Protein AF-A0A1T3NUV8-F1 (afdb_monomer_lite)

Secondary structure (DSSP, 8-state):
--------SS-PPPPSS-TTT----EEE-TTSTTEEEETTT--EEE-------PPP-------------------PPPPPPPP-----PPPP-

Organism: NCBI:txid159449

Foldseek 3Di:
DDPDDDDDDPDDDDDQADPPPRDRQWDADPPDPQWIAHPVVGDIDGDDDPDDDDDDPDDPPPPPDDDDDDDDDDDDDDDDDDDDDDDDDDDDD

pLDDT: mean 73.58, std 18.77, range [36.91, 98.31]

Sequence (93 aa):
MSAAGGAEPGQRAVPFYCPFCGDEDLRPHEEGHGTWLCSACRRAFSLKFLGLVFPTRHSPEKHGGDGTQSPAGPGTEPLATHTHQSIAHEEGR

Structure (mmCIF, N/CA/C/O backbone):
data_AF-A0A1T3NUV8-F1
#
_entry.id   AF-A0A1T3NUV8-F1
#
loop_
_atom_site.group_PDB
_atom_site.id
_atom_site.type_symbol
_atom_site.label_atom_id
_atom_site.label_alt_id
_atom_site.label_comp_id
_atom_site.label_asym_id
_atom_site.label_entity_id
_atom_site.label_seq_id
_atom_site.pdbx_PDB_ins_code
_atom_site.Cartn_x
_atom_site.Cartn_y
_atom_site.Cartn_z
_atom_site.occupancy
_atom_site.B_iso_or_equiv
_atom_site.auth_seq_id
_atom_site.auth_comp_id
_atom_site.auth_asym_id
_atom_site.auth_atom_id
_atom_site.pdbx_PDB_model_num
ATOM 1 N N . MET A 1 1 ? 2.190 -14.538 -18.129 1.00 36.91 1 MET A N 1
ATOM 2 C CA . MET A 1 1 ? 3.230 -13.974 -17.244 1.00 36.91 1 MET A CA 1
ATOM 3 C C . MET A 1 1 ? 2.593 -13.643 -15.902 1.00 36.91 1 MET A C 1
ATOM 5 O O . MET A 1 1 ? 2.227 -12.508 -15.649 1.00 36.91 1 MET 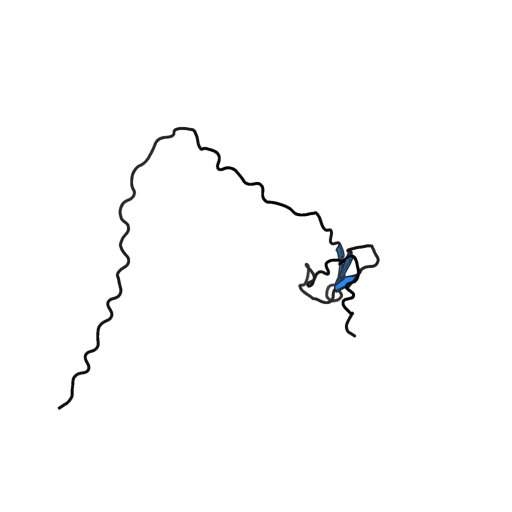A O 1
ATOM 9 N N . SER A 1 2 ? 2.364 -14.663 -15.079 1.00 41.00 2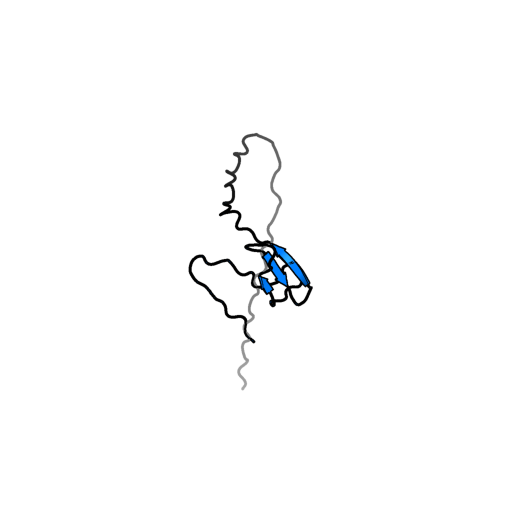 SER A N 1
ATOM 10 C CA . SER A 1 2 ? 1.844 -14.478 -13.724 1.00 41.00 2 SER A CA 1
ATOM 11 C C . SER A 1 2 ? 3.032 -14.201 -12.813 1.00 41.00 2 SER A C 1
ATOM 13 O O . SER A 1 2 ? 3.946 -15.022 -12.748 1.00 41.00 2 SER A O 1
ATOM 15 N N . ALA A 1 3 ? 3.056 -13.046 -12.149 1.00 49.16 3 ALA A N 1
ATOM 16 C CA . ALA A 1 3 ? 4.007 -12.815 -11.071 1.00 49.16 3 ALA A CA 1
ATOM 17 C C . ALA A 1 3 ? 3.586 -13.710 -9.901 1.00 49.16 3 ALA A C 1
ATOM 19 O O . ALA A 1 3 ? 2.561 -13.487 -9.263 1.00 49.16 3 ALA A O 1
ATOM 20 N N . ALA A 1 4 ? 4.345 -14.786 -9.712 1.00 42.81 4 ALA A N 1
ATOM 21 C CA . ALA A 1 4 ? 4.151 -15.761 -8.659 1.00 42.81 4 ALA A CA 1
ATOM 22 C C . ALA A 1 4 ? 4.126 -15.074 -7.287 1.00 42.81 4 ALA A C 1
ATOM 24 O O . ALA A 1 4 ? 5.062 -14.364 -6.914 1.00 42.81 4 ALA A O 1
ATOM 25 N N . GLY A 1 5 ? 3.062 -15.334 -6.527 1.00 51.25 5 GLY A N 1
ATOM 26 C CA . GLY A 1 5 ? 3.062 -15.141 -5.086 1.00 51.25 5 GLY A CA 1
ATOM 27 C C . GLY A 1 5 ? 4.092 -16.079 -4.459 1.00 51.25 5 GLY A C 1
ATOM 28 O O . GLY A 1 5 ? 3.868 -17.282 -4.378 1.00 51.25 5 GLY A O 1
ATOM 29 N N . GLY A 1 6 ? 5.235 -15.529 -4.055 1.00 38.78 6 GLY A N 1
ATOM 30 C CA . GLY A 1 6 ? 6.233 -16.210 -3.235 1.00 38.78 6 GLY A CA 1
ATOM 31 C C . GLY A 1 6 ? 6.051 -15.815 -1.776 1.00 38.78 6 GLY A C 1
ATOM 32 O O . GLY A 1 6 ? 6.494 -14.744 -1.366 1.00 38.78 6 GLY A O 1
ATOM 33 N N . ALA A 1 7 ? 5.373 -16.664 -1.011 1.00 55.38 7 ALA A N 1
ATOM 34 C CA . ALA A 1 7 ? 5.248 -16.565 0.437 1.00 55.38 7 ALA A CA 1
ATOM 35 C C . ALA A 1 7 ? 6.198 -17.583 1.089 1.00 55.38 7 ALA A C 1
ATOM 37 O O . ALA A 1 7 ? 5.916 -18.774 1.046 1.00 55.38 7 ALA A O 1
ATOM 38 N N . GLU A 1 8 ? 7.319 -17.111 1.645 1.00 48.09 8 GLU A N 1
ATOM 39 C CA . GLU A 1 8 ? 8.281 -17.870 2.470 1.00 48.09 8 GLU A CA 1
ATOM 40 C C . GLU A 1 8 ? 9.113 -16.877 3.323 1.00 48.09 8 GLU A C 1
ATOM 42 O O . GLU A 1 8 ? 9.105 -15.670 3.056 1.00 48.09 8 GLU A O 1
ATOM 47 N N . PRO A 1 9 ? 9.779 -17.344 4.390 1.00 46.66 9 PRO A N 1
ATOM 48 C CA . PRO A 1 9 ? 9.453 -17.071 5.786 1.00 46.66 9 PRO A CA 1
ATOM 49 C C . PRO A 1 9 ? 9.668 -15.597 6.179 1.00 46.66 9 PRO A C 1
ATOM 51 O O . PRO A 1 9 ? 10.773 -15.060 6.131 1.00 46.66 9 PRO A O 1
ATOM 54 N N . GLY A 1 10 ? 8.577 -14.947 6.600 1.00 54.03 10 GLY A N 1
ATOM 55 C CA . GLY A 1 10 ? 8.506 -13.499 6.851 1.00 54.03 10 GLY A CA 1
ATOM 56 C C . GLY A 1 10 ? 7.486 -12.792 5.954 1.00 54.03 10 GLY A C 1
ATOM 57 O O . GLY A 1 10 ? 7.798 -11.763 5.360 1.00 54.03 10 GLY A O 1
ATOM 58 N N . GLN A 1 11 ? 6.286 -13.371 5.828 1.00 56.06 11 GLN A N 1
ATOM 59 C CA . GLN A 1 11 ? 5.160 -12.910 5.008 1.00 56.06 11 GLN A CA 1
ATOM 60 C C . GLN A 1 11 ? 5.037 -11.372 4.974 1.00 56.06 11 GLN A C 1
ATOM 62 O O . GLN A 1 11 ? 4.501 -10.759 5.898 1.00 56.06 11 GLN A O 1
ATOM 67 N N . ARG A 1 12 ? 5.505 -10.723 3.899 1.00 65.56 12 ARG A N 1
ATOM 68 C CA . ARG A 1 12 ? 5.187 -9.310 3.652 1.00 65.56 12 ARG A CA 1
ATOM 69 C C . ARG A 1 12 ? 3.747 -9.252 3.168 1.00 65.56 12 ARG A C 1
ATOM 71 O O . ARG A 1 12 ? 3.396 -9.933 2.206 1.00 65.56 12 ARG A O 1
ATOM 78 N N . ALA A 1 13 ? 2.914 -8.458 3.833 1.00 74.81 13 ALA A N 1
ATOM 79 C CA . ALA A 1 13 ? 1.582 -8.175 3.324 1.00 74.81 13 ALA A CA 1
ATOM 80 C C . ALA A 1 13 ? 1.719 -7.530 1.938 1.00 74.81 13 ALA A C 1
ATOM 82 O O . ALA A 1 13 ? 2.375 -6.496 1.787 1.00 74.81 13 ALA A O 1
ATOM 83 N N . VAL A 1 14 ? 1.132 -8.175 0.936 1.00 83.19 14 VAL A N 1
ATOM 84 C CA . VAL A 1 14 ? 1.011 -7.622 -0.409 1.00 83.19 14 VAL A CA 1
ATOM 85 C C . VAL A 1 14 ? -0.319 -6.873 -0.454 1.00 83.19 14 VAL A C 1
ATOM 87 O O . VAL A 1 14 ? -1.346 -7.479 -0.145 1.00 83.19 14 VAL A O 1
ATOM 90 N N . PRO A 1 15 ? -0.339 -5.568 -0.771 1.00 88.56 15 PRO A N 1
ATOM 91 C CA . PRO A 1 15 ? -1.594 -4.892 -1.066 1.00 88.56 15 PRO A CA 1
ATOM 92 C C . PRO A 1 15 ? -2.239 -5.545 -2.291 1.00 88.56 15 PRO A C 1
ATOM 94 O O . PRO A 1 15 ? -1.557 -5.804 -3.277 1.00 88.56 15 PRO A O 1
ATOM 97 N N . PHE A 1 16 ? -3.545 -5.796 -2.238 1.00 92.44 16 PHE A N 1
ATOM 98 C CA . PHE A 1 16 ? -4.274 -6.356 -3.381 1.00 92.44 16 PHE A CA 1
ATOM 99 C C . PHE A 1 16 ? -4.635 -5.288 -4.421 1.00 92.44 16 PHE A C 1
ATOM 101 O O . PHE A 1 16 ? -4.656 -5.585 -5.605 1.00 92.44 16 PHE A O 1
ATOM 108 N N . TYR A 1 17 ? -4.853 -4.038 -3.994 1.00 96.38 17 TYR A N 1
ATOM 109 C CA . TYR A 1 17 ? -5.307 -2.946 -4.861 1.00 96.38 17 TYR A CA 1
ATOM 110 C C . TYR A 1 17 ? -4.486 -1.674 -4.656 1.00 96.38 17 TYR A C 1
ATOM 112 O O . TYR A 1 17 ? -4.105 -1.329 -3.533 1.00 96.38 17 TYR A O 1
ATOM 120 N N . CYS A 1 18 ? -4.244 -0.939 -5.741 1.00 96.56 18 CYS A N 1
ATOM 121 C CA . CYS A 1 18 ? -3.617 0.372 -5.691 1.00 96.56 18 CYS A CA 1
ATOM 122 C C . CYS A 1 18 ? -4.533 1.367 -4.954 1.00 96.56 18 CYS A C 1
ATOM 124 O O . CYS A 1 18 ? -5.645 1.613 -5.429 1.00 96.56 18 CYS A O 1
ATOM 126 N N . PRO A 1 19 ? -4.072 2.041 -3.882 1.00 95.94 19 PRO A N 1
ATOM 127 C CA . PRO A 1 19 ? -4.902 2.986 -3.127 1.00 95.94 19 PRO A CA 1
ATOM 128 C C . PRO A 1 19 ? -5.296 4.236 -3.930 1.00 95.94 19 PRO A C 1
ATOM 130 O O . PRO A 1 19 ? -6.133 5.014 -3.482 1.00 95.94 19 PRO A O 1
ATOM 133 N N . PHE A 1 20 ? -4.699 4.442 -5.108 1.00 97.56 20 PHE A N 1
ATOM 134 C CA . PHE A 1 20 ? -4.946 5.618 -5.938 1.00 97.56 20 PHE A CA 1
ATOM 135 C C . PHE A 1 20 ? -5.811 5.360 -7.177 1.00 97.56 20 PHE A C 1
ATOM 137 O O . PHE A 1 20 ? -6.395 6.311 -7.688 1.00 97.56 20 PHE A O 1
ATOM 144 N N . CYS A 1 21 ? -5.857 4.135 -7.711 1.00 97.94 21 CYS A N 1
ATOM 145 C CA . CYS A 1 21 ? -6.631 3.836 -8.927 1.00 97.94 21 CYS A CA 1
ATOM 146 C C . CYS A 1 21 ? -7.437 2.534 -8.872 1.00 97.94 21 CYS A C 1
ATOM 148 O O . CYS A 1 21 ? -8.181 2.269 -9.808 1.00 97.94 21 CYS A O 1
ATOM 150 N N . GLY A 1 22 ? -7.300 1.730 -7.813 1.00 97.25 22 GLY A N 1
ATOM 151 C CA . GLY A 1 22 ? -8.038 0.475 -7.651 1.00 97.25 22 GLY A CA 1
ATOM 152 C C . GLY A 1 22 ? -7.562 -0.686 -8.529 1.00 97.25 22 GLY A C 1
ATOM 153 O O . GLY A 1 22 ? -8.188 -1.734 -8.504 1.00 97.25 22 GLY A O 1
ATOM 154 N N . ASP A 1 23 ? -6.475 -0.522 -9.284 1.00 97.75 23 ASP A N 1
ATOM 155 C CA . ASP A 1 23 ? -5.900 -1.591 -10.110 1.00 97.75 23 ASP A CA 1
ATOM 156 C C . ASP A 1 23 ? -5.067 -2.574 -9.267 1.00 97.75 23 ASP A C 1
ATOM 158 O O . ASP A 1 23 ? -4.498 -2.185 -8.242 1.00 97.75 23 ASP A O 1
ATOM 162 N N . GLU A 1 24 ? -4.985 -3.830 -9.705 1.00 96.12 24 GLU A N 1
ATOM 163 C CA . GLU A 1 24 ? -4.330 -4.936 -8.991 1.00 96.12 24 GLU A CA 1
ATOM 164 C C . GLU A 1 24 ? -2.881 -5.187 -9.453 1.00 96.12 24 GLU A C 1
ATOM 166 O O . GLU A 1 24 ? -2.161 -5.965 -8.822 1.00 96.12 24 GLU A O 1
ATOM 171 N N . ASP A 1 25 ? -2.405 -4.532 -10.526 1.00 95.00 25 ASP A N 1
ATOM 172 C CA . ASP A 1 25 ? -1.050 -4.739 -11.052 1.00 95.00 25 ASP A CA 1
ATOM 173 C C . ASP A 1 25 ? 0.008 -3.975 -10.239 1.00 95.00 25 ASP A C 1
ATOM 175 O O . ASP A 1 25 ? 0.593 -2.970 -10.661 1.00 95.00 25 ASP A O 1
ATOM 179 N N . LEU A 1 26 ? 0.242 -4.475 -9.024 1.00 95.25 26 LEU A N 1
ATOM 180 C CA . LEU A 1 26 ? 1.236 -3.980 -8.082 1.00 95.25 26 LEU A CA 1
ATOM 181 C C . LEU A 1 26 ? 2.516 -4.820 -8.137 1.00 95.25 26 LEU A C 1
ATOM 183 O O . LEU A 1 26 ? 2.497 -6.052 -8.222 1.00 95.25 26 LEU A O 1
ATOM 187 N N . ARG A 1 27 ? 3.662 -4.140 -8.080 1.00 93.31 27 ARG A N 1
ATOM 188 C CA . ARG A 1 27 ? 4.998 -4.749 -8.053 1.00 93.31 27 ARG A CA 1
ATOM 189 C C . ARG A 1 27 ? 5.841 -4.124 -6.941 1.00 93.31 27 ARG A C 1
ATOM 191 O O . ARG A 1 27 ? 5.684 -2.931 -6.691 1.00 93.31 27 ARG A O 1
ATOM 198 N N . PRO A 1 28 ? 6.740 -4.874 -6.286 1.00 92.19 28 PRO A N 1
ATOM 199 C CA . PRO A 1 28 ? 7.708 -4.288 -5.364 1.00 92.19 28 PRO A CA 1
ATOM 200 C C . PRO A 1 28 ? 8.551 -3.214 -6.061 1.00 92.19 28 PRO A C 1
ATOM 202 O O . PRO A 1 28 ? 8.949 -3.400 -7.211 1.00 92.19 28 PRO A O 1
ATOM 205 N N . HIS A 1 29 ? 8.823 -2.109 -5.371 1.00 92.00 29 HIS A N 1
ATOM 206 C CA . HIS A 1 29 ? 9.681 -1.043 -5.880 1.00 92.00 29 HIS A CA 1
ATOM 207 C C . HIS A 1 29 ? 11.092 -1.130 -5.275 1.00 92.00 29 HIS A C 1
ATOM 209 O O . HIS A 1 29 ? 11.296 -1.657 -4.184 1.00 92.00 29 HIS A O 1
ATOM 215 N N . GLU A 1 30 ? 12.091 -0.644 -6.008 1.00 84.56 30 GLU A N 1
ATOM 216 C CA . GLU A 1 30 ? 13.509 -0.769 -5.649 1.00 84.56 30 GLU A CA 1
ATOM 217 C C . GLU A 1 30 ? 13.944 0.164 -4.509 1.00 84.56 30 GLU A C 1
ATOM 219 O O . GLU A 1 30 ? 14.947 -0.099 -3.852 1.00 84.56 30 GLU A O 1
ATOM 224 N N . GLU A 1 31 ? 13.153 1.199 -4.210 1.00 83.25 31 GLU A N 1
ATOM 225 C CA . GLU A 1 31 ? 13.455 2.188 -3.166 1.00 83.25 31 GLU A CA 1
ATOM 226 C C . GLU A 1 31 ? 13.454 1.606 -1.734 1.00 83.25 31 GLU A C 1
ATOM 228 O O . GLU A 1 31 ? 13.924 2.256 -0.802 1.00 83.25 31 GLU A O 1
ATOM 233 N N . GLY A 1 32 ? 12.977 0.369 -1.525 1.00 79.06 32 GLY A N 1
ATOM 234 C CA . GLY A 1 32 ? 13.163 -0.318 -0.243 1.00 79.06 32 GLY A CA 1
ATOM 235 C C . GLY A 1 32 ? 12.142 -1.401 0.099 1.00 79.06 32 GLY A C 1
ATOM 236 O O . GLY A 1 32 ? 11.307 -1.818 -0.695 1.00 79.06 32 GLY A O 1
ATOM 237 N N . HIS A 1 33 ? 12.196 -1.896 1.334 1.00 84.19 33 HIS A N 1
ATOM 238 C CA . HIS A 1 33 ? 11.219 -2.870 1.814 1.00 84.19 33 HIS A CA 1
ATOM 239 C C . HIS A 1 33 ? 9.843 -2.229 2.023 1.00 84.19 33 HIS A C 1
ATOM 241 O O . HIS A 1 33 ? 9.727 -1.175 2.640 1.00 84.19 33 HIS A O 1
ATOM 247 N N . GLY A 1 34 ? 8.792 -2.906 1.553 1.00 88.44 34 GLY A N 1
ATOM 248 C CA . GLY A 1 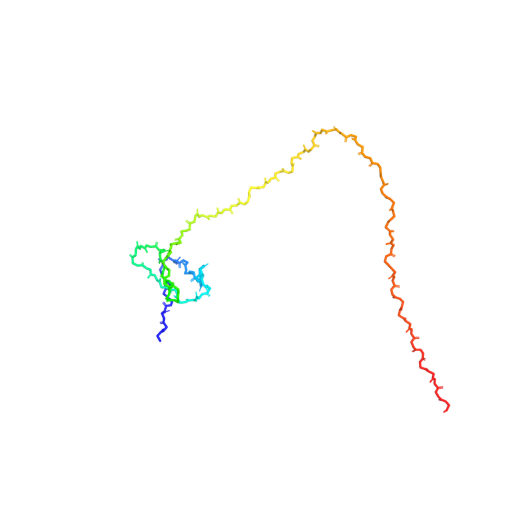34 ? 7.416 -2.426 1.698 1.00 88.44 34 GLY A CA 1
ATOM 249 C C . GLY A 1 34 ? 7.042 -1.304 0.728 1.00 88.44 34 GLY A C 1
ATOM 250 O O . GLY A 1 34 ? 5.964 -0.735 0.878 1.00 88.44 34 GLY A O 1
ATOM 251 N N . THR A 1 35 ? 7.891 -0.988 -0.253 1.00 93.44 35 THR A N 1
ATOM 252 C CA . THR A 1 35 ? 7.563 -0.068 -1.344 1.00 93.44 35 THR A CA 1
ATOM 253 C C . THR A 1 35 ? 6.979 -0.825 -2.535 1.00 93.44 35 THR A C 1
ATOM 255 O O . THR A 1 35 ? 7.334 -1.973 -2.818 1.00 93.44 35 THR A O 1
ATOM 258 N N . TRP A 1 36 ? 6.050 -0.172 -3.225 1.00 95.38 36 TRP A N 1
ATOM 259 C CA . TRP A 1 36 ? 5.237 -0.739 -4.290 1.00 95.38 36 TRP A CA 1
ATOM 260 C C . TRP A 1 36 ? 5.060 0.274 -5.413 1.00 95.38 36 TRP 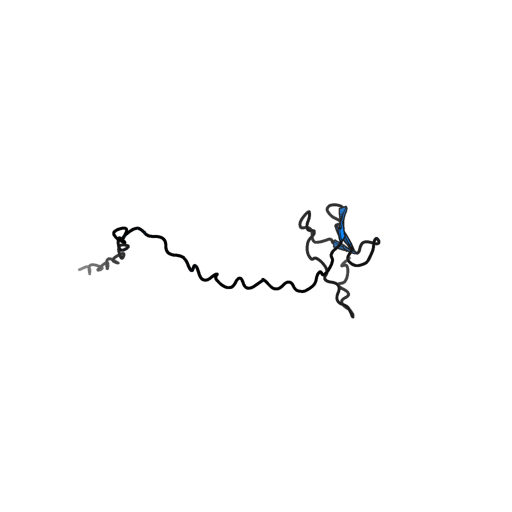A C 1
ATOM 262 O O . TRP A 1 36 ? 4.887 1.461 -5.153 1.00 95.38 36 TRP A O 1
ATOM 272 N N . LEU A 1 37 ? 5.059 -0.205 -6.651 1.00 96.19 37 LEU A N 1
ATOM 273 C CA . LEU A 1 37 ? 4.736 0.534 -7.864 1.00 96.19 37 LEU A CA 1
ATOM 274 C C . LEU A 1 37 ? 3.458 -0.054 -8.475 1.00 96.19 37 LEU A C 1
ATOM 276 O O . LEU A 1 37 ? 3.348 -1.271 -8.618 1.00 96.19 37 LEU A O 1
ATOM 280 N N . CYS A 1 38 ? 2.514 0.807 -8.856 1.00 97.69 38 CYS A N 1
ATOM 281 C CA . CYS A 1 38 ? 1.355 0.429 -9.668 1.00 97.69 38 CYS A CA 1
ATOM 282 C C . CYS A 1 38 ? 1.652 0.649 -11.151 1.00 97.69 38 CYS A C 1
ATOM 284 O O . CYS A 1 38 ? 1.957 1.775 -11.547 1.00 97.69 38 CYS A O 1
ATOM 286 N N . SER A 1 39 ? 1.517 -0.383 -11.983 1.00 96.94 39 SER A N 1
ATOM 287 C CA . SER A 1 39 ? 1.777 -0.263 -13.424 1.00 96.94 39 SER A CA 1
ATOM 288 C C . SER A 1 39 ? 0.721 0.575 -14.151 1.00 96.94 39 SER A C 1
ATOM 290 O O . SER A 1 39 ? 1.064 1.302 -15.081 1.00 96.94 39 SER A O 1
ATOM 292 N N . ALA A 1 40 ? -0.543 0.525 -13.712 1.00 97.62 40 ALA A N 1
ATOM 293 C CA . ALA A 1 40 ? -1.656 1.203 -14.382 1.00 97.62 40 ALA A CA 1
ATOM 294 C C . ALA A 1 40 ? -1.588 2.734 -14.262 1.00 97.62 40 ALA A C 1
ATOM 296 O O . ALA A 1 40 ? -1.750 3.449 -15.248 1.00 97.62 40 ALA A O 1
ATOM 297 N N . CYS A 1 41 ? -1.322 3.254 -13.057 1.00 98.31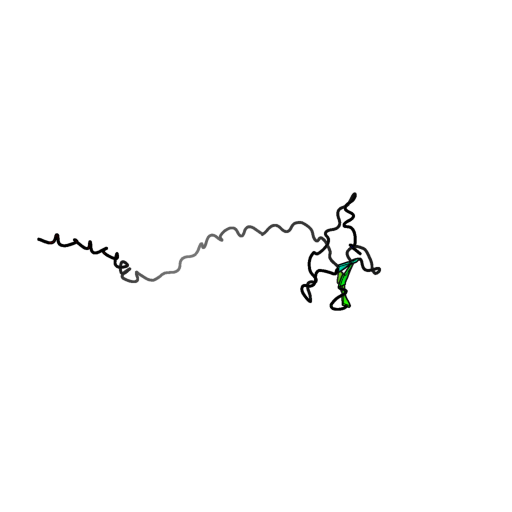 41 CYS A N 1
ATOM 298 C CA . CYS A 1 41 ? -1.254 4.702 -12.809 1.00 98.31 41 CYS A CA 1
ATOM 299 C C . CYS A 1 41 ? 0.156 5.226 -12.499 1.00 98.31 41 CYS A C 1
ATOM 301 O O . CYS A 1 41 ? 0.316 6.415 -12.221 1.00 98.31 41 CYS A O 1
ATOM 303 N N . ARG A 1 42 ? 1.174 4.355 -12.538 1.00 97.44 42 ARG A N 1
ATOM 304 C CA . ARG A 1 42 ? 2.601 4.673 -12.354 1.00 97.44 42 ARG A CA 1
ATOM 305 C C . ARG A 1 42 ? 3.000 5.299 -11.013 1.00 97.44 42 ARG A C 1
ATOM 307 O O . ARG A 1 42 ? 4.095 5.848 -10.900 1.00 97.44 42 ARG A O 1
ATOM 314 N N . ARG A 1 43 ? 2.153 5.228 -9.985 1.00 97.06 43 ARG A N 1
ATOM 315 C CA . ARG A 1 43 ? 2.483 5.751 -8.650 1.00 97.06 43 ARG A CA 1
ATOM 316 C C . ARG A 1 43 ? 3.279 4.732 -7.843 1.00 97.06 43 ARG A C 1
ATOM 318 O O . ARG A 1 43 ? 2.892 3.564 -7.781 1.00 97.06 43 ARG A O 1
ATOM 325 N N . ALA A 1 44 ? 4.342 5.209 -7.200 1.00 96.25 44 ALA A N 1
ATOM 326 C CA . ALA A 1 44 ? 5.077 4.480 -6.177 1.00 96.25 44 ALA A CA 1
ATOM 327 C C . ALA A 1 44 ? 4.610 4.912 -4.777 1.00 96.25 44 ALA A C 1
ATOM 329 O O . ALA A 1 44 ? 4.286 6.081 -4.560 1.00 96.25 44 ALA A O 1
ATOM 330 N N . PHE A 1 45 ? 4.534 3.974 -3.837 1.00 94.88 45 PHE A N 1
ATOM 331 C CA . PHE A 1 45 ? 4.118 4.217 -2.454 1.00 94.88 45 PHE A CA 1
ATOM 332 C C . PHE A 1 45 ? 4.746 3.197 -1.502 1.00 94.88 45 PHE A C 1
ATOM 334 O O . PHE A 1 45 ? 5.210 2.147 -1.935 1.00 94.88 45 PHE A O 1
ATOM 341 N N . SER A 1 46 ? 4.753 3.485 -0.200 1.00 92.06 46 SER A N 1
ATOM 342 C CA . SER A 1 46 ? 5.263 2.580 0.833 1.00 92.06 46 SER A CA 1
ATOM 343 C C . SER A 1 46 ? 4.176 2.195 1.833 1.00 92.06 46 SER A C 1
ATOM 345 O O . SER A 1 46 ? 3.277 2.977 2.137 1.00 92.06 46 SER A O 1
ATOM 347 N N . LEU A 1 47 ? 4.256 0.968 2.344 1.00 88.31 47 LEU A N 1
ATOM 348 C CA . LEU A 1 47 ? 3.403 0.454 3.408 1.00 88.31 47 LEU A CA 1
ATOM 349 C C . LEU A 1 47 ? 4.253 0.092 4.619 1.00 88.31 47 LEU A C 1
ATOM 351 O O . LEU A 1 47 ? 5.322 -0.509 4.500 1.00 88.31 47 LEU A O 1
ATOM 355 N N . LYS A 1 48 ? 3.739 0.427 5.802 1.00 85.81 48 LYS A N 1
ATOM 356 C CA . LYS A 1 48 ? 4.391 0.145 7.077 1.00 85.81 48 LYS A CA 1
ATOM 357 C C . LYS A 1 48 ? 3.391 -0.467 8.044 1.00 85.81 48 LYS A C 1
ATOM 359 O O . LYS A 1 48 ? 2.333 0.105 8.291 1.00 85.81 48 LYS A O 1
ATOM 364 N N . PHE A 1 49 ? 3.748 -1.609 8.626 1.00 87.12 49 PHE A N 1
ATOM 365 C CA . PHE A 1 49 ? 3.027 -2.134 9.779 1.00 87.12 49 PHE A CA 1
ATOM 366 C C . PHE A 1 49 ? 3.311 -1.240 10.990 1.00 87.12 49 PHE A C 1
ATOM 368 O O . PHE A 1 49 ? 4.466 -1.078 11.385 1.00 87.12 49 PHE A O 1
ATOM 375 N N . LEU A 1 50 ? 2.263 -0.634 11.548 1.00 88.81 50 LEU A N 1
ATOM 376 C CA . LEU A 1 50 ? 2.377 0.273 12.695 1.00 88.81 50 LEU A CA 1
ATOM 377 C C . LEU A 1 50 ? 2.213 -0.441 14.047 1.00 88.81 50 LEU A C 1
ATOM 379 O O . LEU A 1 50 ? 2.555 0.136 15.074 1.00 88.81 50 LEU A O 1
ATOM 383 N N . GLY A 1 51 ? 1.718 -1.681 14.056 1.00 88.81 51 GLY A N 1
ATOM 384 C CA . GLY A 1 51 ? 1.320 -2.403 15.265 1.00 88.81 51 GLY A CA 1
ATOM 385 C C . GLY A 1 51 ? -0.185 -2.675 15.313 1.00 88.81 51 GLY A C 1
ATOM 386 O O . GLY A 1 51 ? -0.931 -2.304 14.407 1.00 88.81 51 GLY A O 1
ATOM 387 N N . LEU A 1 52 ? -0.631 -3.336 16.382 1.00 91.06 52 LEU A N 1
ATOM 388 C CA . LEU A 1 52 ? -2.053 -3.504 16.687 1.00 91.06 52 LEU A CA 1
ATOM 389 C C . LEU A 1 52 ? -2.548 -2.274 17.457 1.00 91.06 52 LEU A C 1
ATOM 391 O O . LEU A 1 52 ? -1.977 -1.926 18.490 1.00 91.06 52 LEU A O 1
ATOM 395 N N . VAL A 1 53 ? -3.609 -1.628 16.970 1.00 90.12 53 VAL A N 1
ATOM 396 C CA . VAL A 1 53 ? -4.236 -0.472 17.628 1.00 90.12 53 VAL A CA 1
ATOM 397 C C . VAL A 1 53 ? -5.540 -0.930 18.273 1.00 90.12 53 VAL A C 1
ATOM 399 O O . VAL A 1 53 ? -6.479 -1.311 17.577 1.00 90.12 53 VAL A O 1
ATOM 402 N N . PHE A 1 54 ? -5.599 -0.903 19.604 1.00 90.38 54 PHE A N 1
ATOM 403 C CA . PHE A 1 54 ? -6.814 -1.217 20.354 1.00 90.38 54 PHE A CA 1
ATOM 404 C C . PHE A 1 54 ? -7.590 0.073 20.646 1.00 90.38 54 PHE A C 1
ATOM 406 O O . PHE A 1 54 ? -6.972 1.055 21.067 1.00 90.38 54 PHE A O 1
ATOM 413 N N . PRO A 1 55 ? -8.922 0.103 20.463 1.00 87.19 55 PRO A N 1
ATOM 414 C CA . PRO A 1 55 ? -9.713 1.264 20.840 1.00 87.19 55 PRO A CA 1
ATOM 415 C C . PRO A 1 55 ? -9.600 1.499 22.348 1.00 87.19 55 PRO A C 1
ATOM 417 O O . PRO A 1 55 ? -9.717 0.572 23.157 1.00 87.19 55 PRO A O 1
ATOM 420 N N . THR A 1 56 ? -9.392 2.752 22.745 1.00 82.56 56 THR A N 1
ATOM 421 C CA . THR A 1 56 ? -9.519 3.141 24.146 1.00 82.56 56 THR A CA 1
ATOM 422 C C . THR A 1 56 ? -10.972 2.972 24.557 1.00 82.56 56 THR A C 1
ATOM 424 O O . THR A 1 56 ? -11.867 3.625 24.025 1.00 82.56 56 THR A O 1
ATOM 427 N N . ARG A 1 57 ? -11.221 2.079 25.516 1.00 79.81 57 ARG A N 1
ATOM 428 C CA . ARG A 1 57 ? -12.526 1.969 26.166 1.00 79.81 57 ARG A CA 1
ATOM 429 C C . ARG A 1 57 ? -12.789 3.264 26.932 1.00 79.81 57 ARG A C 1
ATOM 431 O O . ARG A 1 57 ? -12.238 3.475 28.009 1.00 79.81 57 ARG A O 1
ATOM 438 N N . HIS A 1 58 ? -13.586 4.150 26.348 1.00 75.62 58 HIS A N 1
ATOM 439 C CA . HIS A 1 58 ? -14.130 5.287 27.072 1.00 75.62 58 HIS A CA 1
ATOM 440 C C . HIS A 1 58 ? -15.068 4.709 28.132 1.00 75.62 58 HIS A C 1
ATOM 442 O O . HIS A 1 58 ? -16.119 4.161 27.804 1.00 75.62 58 HIS A O 1
ATOM 448 N N . SER A 1 59 ? -14.654 4.743 29.401 1.00 70.69 59 SER A N 1
ATOM 449 C CA . SER A 1 59 ? -15.594 4.486 30.490 1.00 70.69 59 SER A CA 1
ATOM 450 C C . SER A 1 59 ? -16.691 5.541 30.358 1.00 70.69 59 SER A C 1
ATOM 452 O O . SER A 1 59 ? -16.333 6.708 30.184 1.00 70.69 59 SER A O 1
ATOM 454 N N . PRO A 1 60 ? -17.989 5.183 30.388 1.00 68.38 60 PRO A N 1
ATOM 455 C CA . PRO A 1 60 ? -19.031 6.192 30.415 1.00 68.38 60 PRO A CA 1
ATOM 456 C C . PRO A 1 60 ? -18.749 7.057 31.638 1.00 68.38 60 PRO A C 1
ATOM 458 O O . PRO A 1 60 ? -18.767 6.572 32.774 1.00 68.38 60 PRO A O 1
ATOM 461 N N . GLU A 1 61 ? -18.374 8.307 31.384 1.00 68.00 61 GLU A N 1
ATOM 462 C CA . GLU A 1 61 ? -18.222 9.309 32.418 1.00 68.00 61 GLU A CA 1
ATOM 463 C C . GLU A 1 61 ? -19.538 9.307 33.186 1.00 68.00 61 GLU A C 1
ATOM 465 O O . GLU A 1 61 ? -20.613 9.486 32.606 1.00 68.00 61 GLU A O 1
ATOM 470 N N . LYS A 1 62 ? -19.467 8.990 34.481 1.00 61.09 62 LYS A N 1
ATOM 471 C CA . LYS A 1 62 ? -20.595 9.164 35.386 1.00 61.09 62 LYS A CA 1
ATOM 472 C C . LYS A 1 62 ? -20.956 10.641 35.274 1.00 61.09 62 LYS A C 1
ATOM 474 O O . LYS A 1 62 ? -20.264 11.470 35.853 1.00 61.09 62 LYS A O 1
ATOM 479 N N . HIS A 1 63 ? -21.997 10.958 34.505 1.00 64.44 63 HIS A N 1
ATOM 480 C CA . HIS A 1 63 ? -22.643 12.264 34.513 1.00 64.44 63 HIS A CA 1
ATOM 481 C C . HIS A 1 63 ? -23.188 12.473 35.931 1.00 64.44 63 HIS A C 1
ATOM 483 O O . HIS A 1 63 ? -24.311 12.097 36.257 1.00 64.44 63 HIS A O 1
ATOM 489 N N . GLY A 1 64 ? -22.323 12.957 36.817 1.00 59.16 64 GLY A N 1
ATOM 490 C CA . GLY A 1 64 ? -22.661 13.429 38.143 1.00 59.16 64 GLY A CA 1
ATOM 491 C C . GLY A 1 64 ? -22.812 14.935 38.063 1.00 59.16 64 GLY A C 1
ATOM 492 O O . GLY A 1 64 ? -21.809 15.639 37.990 1.00 59.16 64 GLY A O 1
ATOM 493 N N . GLY A 1 65 ? -24.053 15.417 38.065 1.00 47.19 65 GLY A N 1
ATOM 494 C CA . GLY A 1 65 ? -24.328 16.847 38.182 1.00 47.19 65 GLY A CA 1
ATOM 495 C C . GLY A 1 65 ? -25.685 17.269 37.640 1.00 47.19 65 GLY A C 1
ATOM 496 O O . GLY A 1 65 ? -25.779 17.687 36.496 1.00 47.19 65 GLY A O 1
ATOM 497 N N . ASP A 1 66 ? -26.698 17.107 38.492 1.00 59.41 66 ASP A N 1
ATOM 498 C CA . ASP A 1 66 ? -27.905 17.928 38.664 1.00 59.41 66 ASP A CA 1
ATOM 499 C C . ASP A 1 66 ? -28.169 19.068 37.656 1.00 59.41 66 ASP A C 1
ATOM 501 O O . ASP A 1 66 ? -27.417 20.035 37.551 1.00 59.41 66 ASP A O 1
ATOM 505 N N . GLY A 1 67 ? -29.314 18.969 36.978 1.00 52.44 67 GLY A N 1
ATOM 506 C CA . GLY A 1 67 ? -29.862 20.004 36.108 1.00 52.44 67 GLY A CA 1
ATOM 507 C C . GLY A 1 67 ? -31.257 19.631 35.601 1.00 52.44 67 GLY A C 1
ATOM 508 O O . GLY A 1 67 ? -31.403 19.053 34.531 1.00 52.44 67 GLY A O 1
ATOM 509 N N . THR A 1 68 ? -32.278 19.931 36.410 1.00 54.28 68 THR A N 1
ATOM 510 C CA . THR A 1 68 ? -33.673 20.286 36.032 1.00 54.28 68 THR A CA 1
ATOM 511 C C . THR A 1 68 ? -33.793 20.767 34.558 1.00 54.28 68 THR A C 1
ATOM 513 O O . THR A 1 68 ? -32.955 21.558 34.143 1.00 54.28 68 THR A O 1
ATOM 516 N N . GLN A 1 69 ? -34.749 20.445 33.667 1.00 50.78 69 GLN A N 1
ATOM 517 C CA . GLN A 1 69 ? -36.133 19.910 33.617 1.00 50.78 69 GLN A CA 1
ATOM 518 C C . GLN A 1 69 ? -36.370 19.373 32.168 1.00 50.78 69 GLN A C 1
ATOM 520 O O . GLN A 1 69 ? -35.616 19.728 31.268 1.00 50.78 69 GLN A O 1
ATOM 525 N N . SER A 1 70 ? -37.354 18.521 31.835 1.00 56.31 70 SER A N 1
ATOM 526 C CA . SER A 1 70 ? -38.741 18.920 31.489 1.00 56.31 70 SER A CA 1
ATOM 527 C C . SER A 1 70 ? -39.587 17.688 31.068 1.00 56.31 70 SER A C 1
ATOM 529 O O . SER A 1 70 ? -39.005 16.695 30.621 1.00 56.31 70 SER A O 1
ATOM 531 N N . PRO A 1 71 ? -40.932 17.704 31.208 1.00 60.56 71 PRO A N 1
ATOM 532 C CA . PRO A 1 71 ? -41.763 16.500 31.186 1.00 60.56 71 PRO A CA 1
ATOM 533 C C . PRO A 1 71 ? -42.258 16.063 29.794 1.00 60.56 71 PRO A C 1
ATOM 535 O O . PRO A 1 71 ? -42.442 16.868 28.888 1.00 60.56 71 PRO A O 1
ATOM 538 N N . ALA A 1 72 ? -42.495 14.749 29.706 1.00 55.22 72 ALA A N 1
ATOM 539 C CA . ALA A 1 72 ? -43.396 13.986 28.832 1.00 55.22 72 ALA A CA 1
ATOM 540 C C . ALA A 1 72 ? -43.897 14.639 27.523 1.00 55.22 72 ALA A C 1
ATOM 542 O O . ALA A 1 72 ? -44.817 15.455 27.526 1.00 55.22 72 ALA A O 1
ATOM 543 N N . GLY A 1 73 ? -43.398 14.141 26.386 1.00 48.56 73 GLY A N 1
ATOM 544 C CA . GLY A 1 73 ? -44.103 14.240 25.103 1.00 48.56 73 GLY A CA 1
ATOM 545 C C . GLY A 1 73 ? -45.242 13.205 25.018 1.00 48.56 73 GLY A C 1
ATOM 546 O O . GLY A 1 73 ? -45.064 12.084 25.505 1.00 48.56 73 GLY A O 1
ATOM 547 N N . PRO A 1 74 ? -46.410 13.535 24.436 1.00 56.62 74 PRO A N 1
ATOM 548 C CA . PRO A 1 74 ? -47.515 12.592 24.312 1.00 56.62 74 PRO A CA 1
ATOM 549 C C . PRO A 1 74 ? -47.360 11.655 23.102 1.00 56.62 74 PRO A C 1
ATOM 551 O O . PRO A 1 74 ? -46.979 12.083 22.019 1.00 56.62 74 PRO A O 1
ATOM 554 N N . GLY A 1 75 ? -47.762 10.395 23.312 1.00 54.12 75 GLY A N 1
ATOM 555 C CA . GLY A 1 75 ? -48.461 9.561 22.328 1.00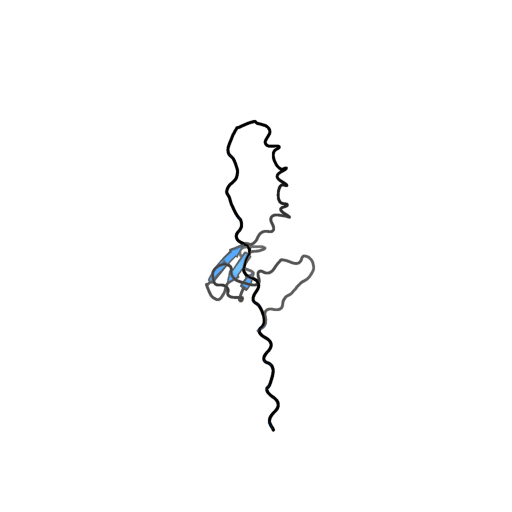 54.12 75 GLY A CA 1
ATOM 556 C C . GLY A 1 75 ? -47.628 8.916 21.222 1.00 54.12 75 GLY A C 1
ATOM 557 O O . GLY A 1 75 ? -47.420 9.502 20.169 1.00 54.12 75 GLY A O 1
ATOM 558 N N . THR A 1 76 ? -47.260 7.646 21.404 1.00 53.81 76 THR A N 1
ATOM 559 C CA . THR A 1 76 ? -46.993 6.757 20.265 1.00 53.81 76 THR A CA 1
ATOM 560 C C . THR A 1 76 ? -48.345 6.390 19.639 1.00 53.81 76 THR A C 1
ATOM 562 O O . THR A 1 76 ? -49.215 5.847 20.321 1.00 53.81 76 THR A O 1
ATOM 565 N N . GLU A 1 77 ? -48.572 6.732 18.372 1.00 55.84 77 GLU A N 1
ATOM 566 C CA . GLU A 1 77 ? -49.663 6.131 17.599 1.00 55.84 77 GLU A CA 1
ATOM 567 C C . GLU A 1 77 ? -49.268 4.685 17.254 1.00 55.84 77 GLU A C 1
ATOM 569 O O . GLU A 1 77 ? -48.181 4.472 16.707 1.00 55.84 77 GLU A O 1
ATOM 574 N N . PRO A 1 78 ? -50.089 3.665 17.566 1.00 57.97 78 PRO A N 1
ATOM 575 C CA . PRO A 1 78 ? -49.783 2.306 17.155 1.00 57.97 78 PRO A CA 1
ATOM 576 C C . PRO A 1 78 ? -50.034 2.139 15.651 1.00 57.97 78 PRO A C 1
ATOM 578 O O . PRO A 1 78 ? -51.122 2.401 15.142 1.00 57.97 78 PRO A O 1
ATOM 581 N N . LEU A 1 79 ? -49.002 1.657 14.958 1.00 60.38 79 LEU A N 1
ATOM 582 C CA . LEU A 1 79 ? -49.021 1.207 13.570 1.00 60.38 79 LEU A CA 1
ATOM 583 C C . LEU A 1 79 ? -50.204 0.246 13.336 1.00 60.38 79 LEU A C 1
ATOM 585 O O . LEU A 1 79 ? -50.288 -0.812 13.965 1.00 60.38 79 LEU A O 1
ATOM 589 N N . ALA A 1 80 ? -51.120 0.616 12.440 1.00 60.25 80 ALA A N 1
ATOM 590 C CA . ALA A 1 80 ? -52.272 -0.201 12.079 1.00 60.25 80 ALA A CA 1
ATOM 591 C C . ALA A 1 80 ? -51.825 -1.588 11.579 1.00 60.25 80 ALA A C 1
ATOM 593 O O . ALA A 1 80 ? -51.087 -1.710 10.604 1.00 60.25 80 ALA A O 1
ATOM 594 N N . THR A 1 81 ? -52.292 -2.644 12.247 1.00 55.44 81 THR A N 1
ATOM 595 C CA . THR A 1 81 ? -52.141 -4.027 11.782 1.00 55.44 81 THR A CA 1
ATOM 596 C C . THR A 1 81 ? -53.013 -4.229 10.547 1.00 55.44 81 THR A C 1
ATOM 598 O O . THR A 1 81 ? -54.231 -4.063 10.596 1.00 55.44 81 THR A O 1
ATOM 601 N N . HIS A 1 82 ? -52.390 -4.589 9.430 1.00 69.12 82 HIS A N 1
ATOM 602 C CA . HIS A 1 82 ? -53.077 -4.944 8.194 1.00 69.12 82 HIS A CA 1
ATOM 603 C C . HIS A 1 82 ? -53.929 -6.203 8.424 1.00 69.12 82 HIS A C 1
ATOM 605 O O . HIS A 1 82 ? -53.398 -7.262 8.758 1.00 69.12 82 HIS A O 1
ATOM 611 N N . THR A 1 83 ? -55.249 -6.093 8.256 1.00 66.81 83 THR A N 1
ATOM 612 C CA . THR A 1 83 ? -56.166 -7.240 8.306 1.00 66.81 83 THR A CA 1
ATOM 613 C C . THR A 1 83 ? -56.196 -7.937 6.943 1.00 66.81 83 THR A C 1
ATOM 615 O O . THR A 1 83 ? -56.416 -7.296 5.915 1.00 66.81 83 THR A O 1
ATOM 618 N N . HIS A 1 84 ? -55.932 -9.244 6.913 1.00 69.25 84 HIS A N 1
ATOM 619 C CA . HIS A 1 84 ? -55.982 -10.050 5.694 1.00 69.25 84 HIS A CA 1
ATOM 620 C C . HIS A 1 84 ? -57.431 -10.494 5.454 1.00 69.25 84 HIS A C 1
ATOM 622 O O . HIS A 1 84 ? -57.961 -11.346 6.170 1.00 69.25 84 HIS A O 1
ATOM 628 N N . GLN A 1 85 ? -58.097 -9.882 4.474 1.00 65.06 85 GLN A N 1
ATOM 629 C CA . GLN A 1 85 ? -59.477 -10.204 4.122 1.00 65.06 85 GLN A CA 1
ATOM 630 C C . GLN A 1 85 ? -59.525 -11.577 3.436 1.00 65.06 85 GLN A C 1
ATOM 632 O O . GLN A 1 85 ? -58.987 -11.764 2.348 1.00 65.06 85 GLN A O 1
ATOM 637 N N . SER A 1 86 ? -60.138 -12.553 4.109 1.00 60.41 86 SER A N 1
ATOM 638 C CA . SER A 1 86 ? -60.348 -13.895 3.562 1.00 60.41 86 SER A CA 1
ATOM 639 C C . SER A 1 86 ? -61.394 -13.833 2.453 1.00 60.41 86 SER A C 1
ATOM 641 O O . SER A 1 86 ? -62.547 -13.482 2.690 1.00 60.41 86 SER A O 1
ATOM 643 N N . ILE A 1 87 ? -60.964 -14.160 1.240 1.00 66.31 87 ILE A N 1
ATOM 644 C CA . ILE A 1 87 ? -61.804 -14.296 0.055 1.00 66.31 87 ILE A CA 1
ATOM 645 C C . ILE A 1 87 ? -62.525 -15.642 0.190 1.00 66.31 87 ILE A C 1
ATOM 647 O O . ILE A 1 87 ? -61.916 -16.694 0.004 1.00 66.31 87 ILE A O 1
ATOM 651 N N . ALA A 1 88 ? -63.799 -15.634 0.581 1.00 62.12 88 ALA A N 1
ATOM 652 C CA . ALA A 1 88 ? -64.641 -16.814 0.432 1.00 62.12 88 ALA A CA 1
ATOM 653 C C . ALA A 1 88 ? -64.950 -16.971 -1.062 1.00 62.12 88 ALA A C 1
ATOM 655 O O . ALA A 1 88 ? -65.569 -16.094 -1.664 1.00 62.12 88 ALA A O 1
ATOM 656 N N . HIS A 1 89 ? -64.472 -18.053 -1.675 1.00 59.00 89 HIS A N 1
ATOM 657 C CA . HIS A 1 89 ? -64.950 -18.462 -2.990 1.00 59.00 89 HIS A CA 1
ATOM 658 C C . HIS A 1 89 ? -66.406 -18.918 -2.849 1.00 59.00 89 HIS A C 1
ATOM 660 O O . HIS A 1 89 ? -66.713 -19.805 -2.055 1.00 59.00 89 HIS A O 1
ATOM 666 N N . GLU A 1 90 ? -67.288 -18.265 -3.597 1.00 57.78 90 GLU A N 1
ATOM 667 C CA . GLU A 1 90 ? -68.704 -18.591 -3.727 1.00 57.78 90 GLU A CA 1
ATOM 668 C C . GLU A 1 90 ? -68.838 -19.897 -4.529 1.00 57.78 90 GLU A C 1
ATOM 670 O O . GLU A 1 90 ? -68.377 -19.990 -5.670 1.00 57.78 90 GLU A O 1
ATOM 675 N N . GLU A 1 91 ? -69.402 -20.937 -3.908 1.00 54.62 91 GLU A N 1
ATOM 676 C CA . GLU A 1 91 ? -69.672 -22.219 -4.559 1.00 54.62 91 GLU A CA 1
ATOM 677 C C . GLU A 1 91 ? -70.833 -22.068 -5.550 1.00 54.62 91 GLU A C 1
ATOM 679 O O . GLU A 1 91 ? -71.965 -21.743 -5.186 1.00 54.62 91 GLU A O 1
ATOM 684 N N . GLY A 1 92 ? -70.515 -22.289 -6.826 1.00 55.19 92 GLY A N 1
ATOM 685 C CA . GLY A 1 92 ? -71.457 -22.301 -7.934 1.00 55.19 92 GLY A CA 1
ATOM 686 C C . GLY A 1 92 ? -72.392 -23.511 -7.900 1.00 55.19 92 GLY A C 1
ATOM 687 O O . GLY A 1 92 ? -71.988 -24.634 -7.605 1.00 55.19 92 GLY A O 1
ATOM 688 N N . ARG A 1 93 ? -73.645 -23.217 -8.234 1.00 49.94 93 ARG A N 1
ATOM 689 C CA . ARG A 1 93 ? -74.747 -24.124 -8.555 1.00 49.94 93 ARG A CA 1
ATOM 690 C C . ARG A 1 93 ? -74.483 -24.992 -9.784 1.00 49.94 93 ARG A C 1
ATOM 692 O O . ARG A 1 93 ? -73.877 -24.464 -10.741 1.00 49.94 93 ARG A O 1
#

Radius of gyration: 31.64 Å; chains: 1; bounding box: 88×44×56 Å